Protein AF-A0A9X0PHY4-F1 (afdb_monomer_lite)

Radius of gyration: 11.13 Å; chains: 1; bounding box: 32×21×26 Å

Foldseek 3Di:
DALLVVLCVCCPPPDVSVVLNVVLVVDPPRPNRDPDLVVQLVVCVVPPPDPSSNVSSVVSSVVSVVVVVVD

Sequence (71 aa):
MTFYEYMMKFINDESPLGDLAYDMKSDKEFPKQSKDIQELRDYFYSKAKSALVFKISKQAISSYARVEKYL

Organism: NCBI:txid74706

Structure (mmCIF, N/CA/C/O backbone):
data_AF-A0A9X0PHY4-F1
#
_entry.id   AF-A0A9X0PHY4-F1
#
loop_
_atom_site.group_PDB
_atom_site.id
_atom_site.type_symbol
_atom_site.label_atom_id
_atom_site.label_alt_id
_atom_site.label_comp_id
_atom_site.label_asym_id
_atom_site.label_entity_id
_atom_site.label_seq_id
_atom_site.pdbx_PDB_ins_code
_atom_site.Cartn_x
_atom_site.Cartn_y
_atom_site.Cartn_z
_atom_site.occupancy
_atom_site.B_iso_or_equiv
_atom_site.auth_seq_id
_atom_site.auth_comp_id
_atom_site.auth_asym_id
_atom_site.auth_atom_id
_atom_site.pdbx_PDB_model_num
ATOM 1 N N . MET A 1 1 ? -14.468 -1.386 1.191 1.00 91.31 1 MET A N 1
ATOM 2 C CA . MET A 1 1 ? -13.378 -2.228 0.625 1.00 91.31 1 MET A CA 1
ATOM 3 C C . MET A 1 1 ? -12.209 -2.174 1.610 1.00 91.31 1 MET A C 1
ATOM 5 O O . MET A 1 1 ? -12.259 -1.314 2.473 1.00 91.31 1 MET A O 1
ATOM 9 N N . THR A 1 2 ? -11.223 -3.072 1.618 1.00 96.50 2 THR A N 1
ATOM 10 C CA . THR A 1 2 ? -9.971 -2.833 2.378 1.00 96.50 2 THR A CA 1
ATOM 11 C C . THR A 1 2 ? -8.982 -2.049 1.526 1.00 96.50 2 THR A C 1
ATOM 13 O O . THR A 1 2 ? -9.093 -2.024 0.297 1.00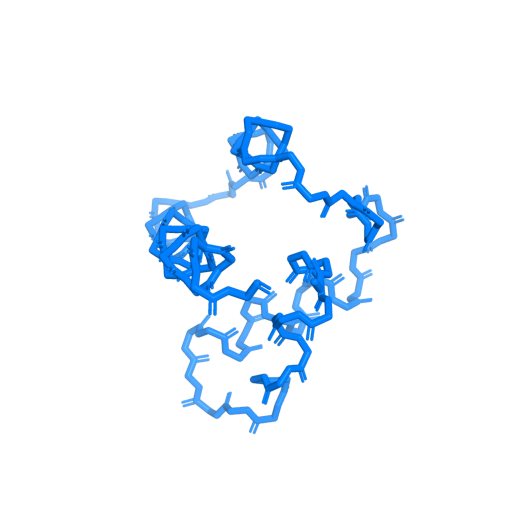 96.50 2 THR A O 1
ATOM 16 N N . PHE A 1 3 ? -7.980 -1.420 2.144 1.00 97.06 3 PHE A N 1
ATOM 17 C CA . PHE A 1 3 ? -6.935 -0.756 1.360 1.00 97.06 3 PHE A CA 1
ATOM 18 C C . PHE A 1 3 ? -6.171 -1.752 0.476 1.00 97.06 3 PHE A C 1
ATOM 20 O O . PHE A 1 3 ? -5.807 -1.435 -0.654 1.00 97.06 3 PHE A O 1
ATOM 27 N N . TYR A 1 4 ? -5.985 -2.985 0.952 1.00 97.88 4 TYR A N 1
ATOM 28 C CA . TYR A 1 4 ? -5.366 -4.047 0.164 1.00 97.88 4 TYR A CA 1
ATOM 29 C C . TYR A 1 4 ? -6.201 -4.405 -1.072 1.00 97.88 4 TYR A C 1
ATOM 31 O O . TYR A 1 4 ? -5.672 -4.405 -2.179 1.00 97.88 4 TYR A O 1
ATOM 39 N N . GLU A 1 5 ? -7.507 -4.637 -0.911 1.00 97.31 5 GLU A N 1
ATOM 40 C CA . GLU A 1 5 ? -8.423 -4.904 -2.032 1.00 97.31 5 GLU A CA 1
ATOM 41 C C . GLU A 1 5 ? -8.448 -3.754 -3.047 1.00 97.31 5 GLU A C 1
ATOM 43 O O . GLU A 1 5 ? -8.474 -3.987 -4.255 1.00 97.31 5 GLU A O 1
ATOM 48 N N . TYR A 1 6 ? -8.402 -2.508 -2.565 1.00 96.56 6 TYR A N 1
ATOM 49 C CA . TYR A 1 6 ? -8.280 -1.327 -3.414 1.00 96.56 6 TYR A CA 1
ATOM 50 C C . TYR A 1 6 ? -6.991 -1.355 -4.243 1.00 96.56 6 TYR A C 1
ATOM 52 O O . TYR A 1 6 ? -7.043 -1.153 -5.456 1.00 96.56 6 TYR A O 1
ATOM 60 N N . MET A 1 7 ? -5.854 -1.648 -3.609 1.00 97.62 7 MET A N 1
ATOM 61 C CA . MET A 1 7 ? -4.542 -1.667 -4.260 1.00 97.62 7 MET A CA 1
ATOM 62 C C . MET A 1 7 ? -4.372 -2.818 -5.254 1.00 97.62 7 MET A C 1
ATOM 64 O O . MET A 1 7 ? -3.702 -2.649 -6.269 1.00 97.62 7 MET A O 1
ATOM 68 N N . MET A 1 8 ? -5.018 -3.967 -5.032 1.00 97.81 8 MET A N 1
ATOM 69 C CA . MET A 1 8 ? -4.952 -5.101 -5.965 1.00 97.81 8 MET A CA 1
ATOM 70 C C . MET A 1 8 ? -5.531 -4.792 -7.35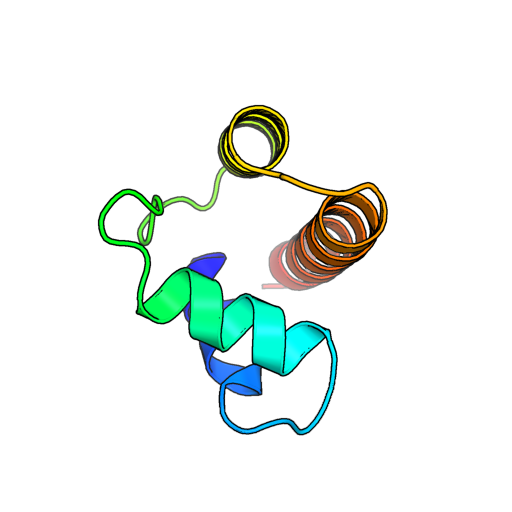2 1.00 97.81 8 MET A C 1
ATOM 72 O O . MET A 1 8 ? -5.216 -5.499 -8.305 1.00 97.81 8 MET A O 1
ATOM 76 N N . LYS A 1 9 ? -6.313 -3.715 -7.502 1.00 96.44 9 LYS A N 1
ATOM 77 C CA . LYS A 1 9 ? -6.792 -3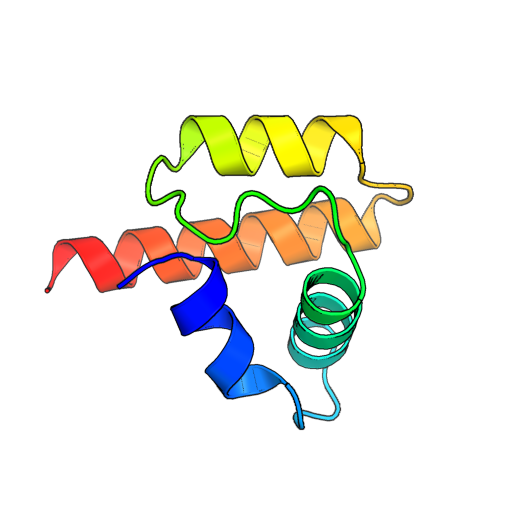.241 -8.811 1.00 96.44 9 LYS A CA 1
ATOM 78 C C . LYS A 1 9 ? -5.667 -2.748 -9.725 1.00 96.44 9 LYS A C 1
ATOM 80 O O . LYS A 1 9 ? -5.860 -2.745 -10.932 1.00 96.44 9 LYS A O 1
ATOM 85 N N . PHE A 1 10 ? -4.523 -2.369 -9.153 1.00 96.88 10 PHE A N 1
ATOM 86 C CA . PHE A 1 10 ? -3.372 -1.799 -9.859 1.00 96.88 10 PHE A CA 1
ATOM 87 C C . PHE A 1 10 ? -2.212 -2.797 -10.003 1.00 96.88 10 PHE A C 1
ATOM 89 O O . PHE A 1 10 ? -1.141 -2.431 -10.462 1.00 96.88 10 PHE A O 1
ATOM 96 N N . ILE A 1 11 ? -2.384 -4.062 -9.593 1.00 97.31 11 ILE A N 1
ATOM 97 C CA . ILE A 1 11 ? -1.290 -5.050 -9.479 1.00 97.31 11 ILE A CA 1
ATOM 98 C C . ILE A 1 11 ? -0.538 -5.334 -10.791 1.00 97.31 11 ILE A C 1
ATOM 100 O O . ILE A 1 11 ? 0.589 -5.814 -10.746 1.00 97.31 11 ILE A O 1
ATOM 104 N N . ASN A 1 12 ? -1.160 -5.062 -11.939 1.00 95.69 12 ASN A N 1
ATOM 105 C CA . ASN A 1 12 ? -0.575 -5.268 -13.267 1.00 95.69 12 ASN A CA 1
ATOM 106 C C . ASN A 1 12 ? -0.244 -3.943 -13.974 1.00 95.69 12 ASN A C 1
ATOM 108 O O . ASN A 1 12 ? 0.067 -3.952 -15.163 1.00 95.69 12 ASN A O 1
ATOM 112 N N . ASP A 1 13 ? -0.349 -2.810 -13.279 1.00 96.62 13 ASP A N 1
ATOM 113 C CA . ASP A 1 13 ? -0.071 -1.504 -13.862 1.00 96.62 13 ASP A CA 1
ATOM 114 C C . ASP A 1 13 ? 1.440 -1.271 -13.908 1.00 96.62 13 ASP A C 1
ATOM 116 O O . ASP A 1 13 ? 2.117 -1.356 -12.884 1.00 96.62 13 ASP A O 1
ATOM 120 N N . GLU A 1 14 ? 1.965 -0.875 -15.067 1.00 96.25 14 GLU A N 1
ATOM 121 C CA . GLU A 1 14 ? 3.357 -0.428 -15.226 1.00 96.25 14 GLU A CA 1
ATOM 122 C C . GLU A 1 14 ? 3.532 0.999 -14.670 1.00 96.25 14 GLU A C 1
ATOM 124 O O . GLU A 1 14 ? 3.827 1.961 -15.381 1.00 96.25 14 GLU A O 1
ATOM 129 N N . SER A 1 15 ? 3.262 1.167 -13.376 1.00 94.94 15 SER A N 1
ATOM 130 C CA . SER A 1 15 ? 3.327 2.443 -12.670 1.00 94.94 15 SER A CA 1
ATOM 131 C C . SER A 1 15 ? 3.855 2.256 -11.246 1.00 94.94 15 SER A C 1
ATOM 133 O O . SER A 1 15 ? 3.737 1.165 -10.689 1.00 94.94 15 SER A O 1
ATOM 135 N N . PRO A 1 16 ? 4.321 3.328 -10.576 1.00 95.56 16 PRO A N 1
ATOM 136 C CA . PRO A 1 16 ? 4.758 3.227 -9.183 1.00 95.56 16 PRO A CA 1
ATOM 137 C C . PRO A 1 16 ? 3.665 2.730 -8.221 1.00 95.56 16 PRO A C 1
ATOM 139 O O . PRO A 1 16 ? 3.963 2.243 -7.132 1.00 95.56 16 PRO A O 1
ATOM 142 N N . LEU A 1 17 ? 2.387 2.870 -8.595 1.00 95.69 17 LEU A N 1
ATOM 143 C CA . LEU A 1 17 ? 1.268 2.340 -7.820 1.00 95.69 17 LEU A CA 1
ATOM 144 C C . LEU A 1 17 ? 1.124 0.821 -7.996 1.00 95.69 17 LEU A C 1
ATOM 146 O O . LEU A 1 17 ? 0.777 0.136 -7.034 1.00 95.69 17 LEU A O 1
ATOM 150 N N . GLY A 1 18 ? 1.425 0.308 -9.192 1.00 97.25 18 GLY A N 1
ATOM 151 C CA . GLY A 1 18 ? 1.489 -1.125 -9.460 1.00 97.25 18 GLY A CA 1
ATOM 152 C C . GLY A 1 18 ? 2.683 -1.786 -8.783 1.00 97.25 18 GLY A C 1
ATOM 153 O O . GLY A 1 18 ? 2.503 -2.815 -8.135 1.00 97.25 18 GLY A O 1
ATOM 154 N N . ASP A 1 19 ? 3.849 -1.131 -8.784 1.00 96.31 19 ASP A N 1
ATOM 155 C CA . ASP A 1 19 ? 5.011 -1.571 -7.998 1.00 96.31 19 ASP A CA 1
ATOM 156 C C . ASP A 1 19 ? 4.659 -1.676 -6.505 1.00 96.31 19 ASP A C 1
ATOM 158 O O . ASP A 1 19 ? 4.894 -2.702 -5.866 1.00 96.31 19 ASP A O 1
ATOM 162 N N . LEU A 1 20 ? 3.995 -0.652 -5.951 1.00 96.19 20 LEU A N 1
ATOM 163 C CA . LEU A 1 20 ? 3.542 -0.673 -4.559 1.00 96.19 20 LEU A CA 1
ATOM 164 C C . LEU A 1 20 ? 2.533 -1.805 -4.295 1.00 96.19 20 LEU A C 1
ATOM 166 O O . LEU A 1 20 ? 2.598 -2.462 -3.255 1.00 96.19 20 LEU A O 1
ATOM 170 N N . ALA A 1 21 ? 1.597 -2.048 -5.216 1.00 97.56 21 ALA A N 1
ATOM 171 C CA . ALA A 1 21 ? 0.650 -3.155 -5.105 1.00 97.56 21 ALA A CA 1
ATOM 172 C C . ALA A 1 21 ? 1.368 -4.516 -5.128 1.00 97.56 21 ALA A C 1
ATOM 174 O O . ALA A 1 21 ? 1.024 -5.413 -4.354 1.00 97.56 21 ALA A O 1
ATOM 175 N N . TYR A 1 22 ? 2.383 -4.667 -5.978 1.00 97.44 22 TYR A N 1
ATOM 176 C CA . TYR A 1 22 ? 3.201 -5.872 -6.066 1.00 97.44 22 TYR A CA 1
ATOM 177 C C . TYR A 1 22 ? 3.984 -6.130 -4.773 1.00 97.44 22 TYR A C 1
ATOM 179 O O . TYR A 1 22 ? 3.955 -7.249 -4.241 1.00 97.44 22 TYR A O 1
ATOM 187 N N . ASP A 1 23 ? 4.591 -5.084 -4.212 1.00 95.38 23 ASP A N 1
ATOM 188 C CA . ASP A 1 23 ? 5.275 -5.140 -2.920 1.00 95.38 23 ASP A CA 1
ATOM 189 C C . ASP A 1 23 ? 4.310 -5.566 -1.806 1.00 95.38 23 ASP A C 1
ATOM 191 O O . ASP A 1 23 ? 4.585 -6.511 -1.066 1.00 95.38 23 ASP A O 1
ATOM 195 N N . MET A 1 24 ? 3.123 -4.952 -1.739 1.00 96.38 24 MET A N 1
ATOM 196 C CA . MET A 1 24 ? 2.083 -5.304 -0.764 1.00 96.38 24 MET A CA 1
ATOM 197 C C . MET A 1 24 ? 1.586 -6.747 -0.906 1.00 96.38 24 MET A C 1
ATOM 199 O O . MET A 1 24 ? 1.233 -7.388 0.085 1.00 96.38 24 MET A O 1
ATOM 203 N N . LYS A 1 25 ? 1.507 -7.277 -2.132 1.00 97.50 25 LYS A N 1
ATOM 204 C CA . LYS A 1 25 ? 1.105 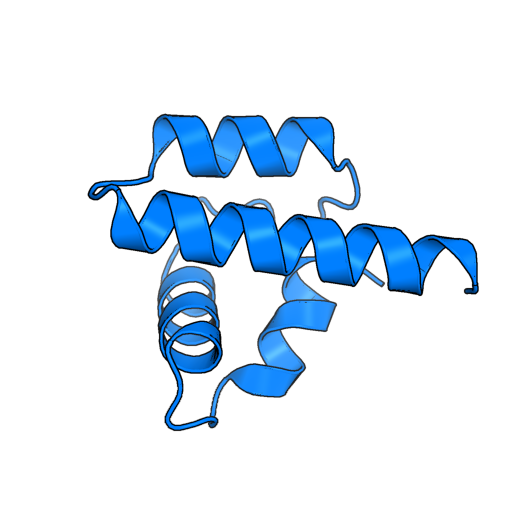-8.670 -2.372 1.00 97.50 25 LYS A CA 1
ATOM 205 C C . LYS A 1 25 ? 2.129 -9.650 -1.799 1.00 97.50 25 LYS A C 1
ATOM 207 O O . LYS A 1 25 ? 1.729 -10.673 -1.236 1.00 97.50 25 LYS A O 1
ATOM 212 N N . SER A 1 26 ? 3.410 -9.320 -1.944 1.00 95.88 26 SER A N 1
ATOM 213 C CA . SER A 1 26 ? 4.546 -10.126 -1.484 1.00 95.88 26 SER A CA 1
ATOM 214 C C . SER A 1 26 ? 4.814 -9.978 0.019 1.00 95.88 26 SER A C 1
ATOM 216 O O . SER A 1 26 ? 5.381 -10.879 0.639 1.00 95.88 26 SER A O 1
ATOM 218 N N . ASP A 1 27 ? 4.371 -8.873 0.618 1.00 96.19 27 ASP A N 1
ATOM 219 C CA . ASP A 1 27 ? 4.489 -8.590 2.043 1.00 96.19 27 ASP A CA 1
ATOM 220 C C . ASP A 1 27 ? 3.500 -9.429 2.880 1.00 96.19 27 ASP A C 1
ATOM 222 O O . ASP A 1 27 ? 2.273 -9.297 2.799 1.00 96.19 27 ASP A O 1
ATOM 226 N N . LYS A 1 28 ? 4.053 -10.333 3.696 1.00 96.31 28 LYS A N 1
ATOM 227 C CA . LYS A 1 28 ? 3.283 -11.206 4.598 1.00 96.31 28 LYS A CA 1
ATOM 228 C C . LYS A 1 28 ? 2.794 -10.481 5.851 1.00 96.31 28 LYS A C 1
ATOM 230 O O . LYS A 1 28 ? 1.845 -10.958 6.465 1.00 96.31 28 LYS A O 1
ATOM 235 N N . GLU A 1 29 ? 3.435 -9.376 6.224 1.00 96.94 29 GLU A N 1
ATOM 236 C CA . GLU A 1 29 ? 3.106 -8.590 7.416 1.00 96.94 29 GLU A CA 1
ATOM 237 C C . GLU A 1 29 ? 2.102 -7.472 7.111 1.00 96.94 29 GLU A C 1
ATOM 239 O O . GLU A 1 29 ? 1.558 -6.869 8.035 1.00 96.94 29 GLU A O 1
ATOM 244 N N . PHE A 1 30 ? 1.820 -7.216 5.828 1.00 97.06 30 PHE A N 1
ATOM 245 C CA . PHE A 1 30 ? 0.883 -6.175 5.431 1.00 97.06 30 PHE A CA 1
ATOM 246 C C . PHE A 1 30 ? -0.513 -6.415 6.041 1.00 97.06 30 PHE A C 1
ATOM 248 O O . PHE A 1 30 ? -1.058 -7.517 5.896 1.00 97.06 30 PHE A O 1
ATOM 255 N N . PRO A 1 31 ? -1.155 -5.405 6.660 1.00 96.94 31 PRO A N 1
ATOM 256 C CA . PRO A 1 31 ? -2.464 -5.554 7.293 1.00 96.94 31 PRO A CA 1
ATOM 257 C C . PRO A 1 31 ? -3.590 -5.604 6.242 1.00 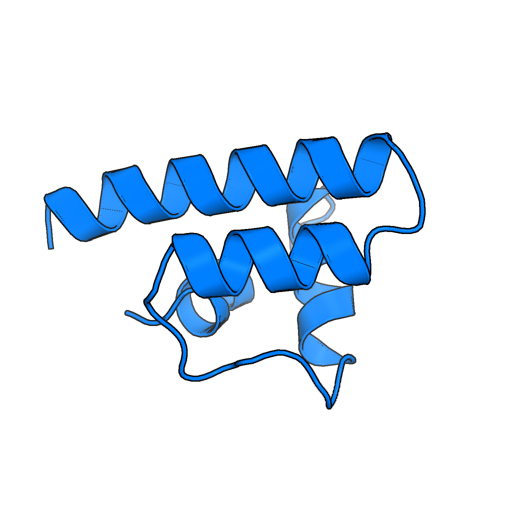96.94 31 PRO A C 1
ATOM 259 O O . PRO A 1 31 ? -4.330 -4.646 6.025 1.00 96.94 31 PRO A O 1
ATOM 262 N N . LYS A 1 32 ? -3.746 -6.750 5.565 1.00 97.50 32 LYS A N 1
ATOM 263 C CA . LYS A 1 32 ? -4.648 -6.924 4.401 1.00 97.50 32 LYS A CA 1
ATOM 264 C C . LYS A 1 32 ? -6.127 -6.652 4.692 1.00 97.50 32 LYS A C 1
ATOM 266 O O . LYS A 1 32 ? -6.889 -6.341 3.777 1.00 97.50 32 LYS A O 1
ATOM 271 N N . GLN A 1 33 ? -6.527 -6.779 5.954 1.00 97.06 33 GLN A N 1
ATOM 272 C CA . GLN A 1 33 ? -7.900 -6.557 6.408 1.00 97.06 33 GLN A CA 1
ATOM 273 C C . GLN A 1 33 ? -8.139 -5.138 6.938 1.00 97.06 33 GLN A C 1
ATOM 275 O O . GLN A 1 33 ? -9.285 -4.778 7.207 1.00 97.06 33 GLN A O 1
ATOM 280 N N . SER A 1 34 ? -7.089 -4.320 7.075 1.00 94.56 34 SER A N 1
ATOM 281 C CA . SER A 1 34 ? -7.235 -2.985 7.641 1.00 94.56 34 SER A CA 1
ATOM 282 C C . SER A 1 34 ? -7.955 -2.036 6.684 1.00 94.56 34 SER A C 1
ATOM 284 O O . SER A 1 34 ? -7.693 -1.969 5.475 1.00 94.56 34 SER A O 1
ATOM 286 N N . LYS A 1 35 ? -8.884 -1.287 7.273 1.00 95.00 35 LYS A N 1
ATOM 287 C CA . LYS A 1 35 ? -9.546 -0.119 6.684 1.00 95.00 35 LYS A CA 1
ATOM 288 C C . LYS A 1 35 ? -9.160 1.166 7.418 1.00 95.00 35 LYS A C 1
ATOM 290 O O . LYS A 1 35 ? -9.560 2.245 6.987 1.00 95.00 35 LYS A O 1
ATOM 295 N N . ASP A 1 36 ? -8.415 1.050 8.518 1.00 95.31 36 ASP A N 1
ATOM 296 C CA . ASP A 1 36 ? -8.044 2.173 9.365 1.00 95.31 36 ASP A CA 1
ATOM 297 C C . ASP A 1 36 ? -6.905 2.956 8.703 1.00 95.31 36 ASP A C 1
ATOM 299 O O . ASP A 1 36 ? -5.788 2.474 8.511 1.00 95.31 36 ASP A O 1
ATOM 303 N N . ILE A 1 37 ? -7.203 4.199 8.333 1.00 94.88 37 ILE A N 1
ATOM 304 C CA . ILE A 1 37 ? -6.255 5.092 7.669 1.00 94.88 37 ILE A CA 1
ATOM 305 C C . ILE A 1 37 ? -5.022 5.364 8.537 1.00 94.88 37 ILE 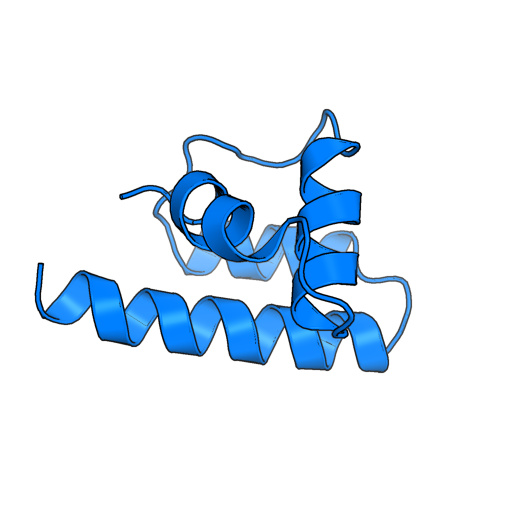A C 1
ATOM 307 O O . ILE A 1 37 ? -3.935 5.554 7.988 1.00 94.88 37 ILE A O 1
ATOM 311 N N . GLN A 1 38 ? -5.174 5.417 9.859 1.00 95.69 38 GLN A N 1
ATOM 312 C CA . GLN A 1 38 ? -4.065 5.663 10.768 1.00 95.69 38 GLN A CA 1
ATOM 313 C C . GLN A 1 38 ? -3.173 4.426 10.890 1.00 95.69 38 GLN A C 1
ATOM 315 O O . GLN A 1 38 ? -1.966 4.556 10.704 1.00 95.69 38 GLN A O 1
ATOM 320 N N . GLU A 1 39 ? -3.752 3.233 11.055 1.00 97.00 39 GLU A N 1
ATOM 321 C CA . GLU A 1 39 ? -2.995 1.969 11.062 1.00 97.00 39 GLU A CA 1
ATOM 322 C C . GLU A 1 39 ? -2.171 1.801 9.774 1.00 97.00 39 GLU A C 1
ATOM 324 O O . GLU A 1 39 ? -0.982 1.484 9.814 1.00 97.00 39 GLU A O 1
ATOM 329 N N . LEU A 1 40 ? -2.771 2.094 8.616 1.00 96.81 40 LEU A N 1
ATOM 330 C CA . LEU A 1 40 ? -2.086 2.032 7.323 1.00 96.81 40 LEU A CA 1
ATOM 331 C C . LEU A 1 40 ? -0.936 3.045 7.230 1.00 96.81 40 LEU A C 1
ATOM 333 O O . LEU A 1 40 ? 0.137 2.721 6.718 1.00 96.81 40 LEU A O 1
ATOM 337 N N . ARG A 1 41 ? -1.138 4.277 7.718 1.00 96.00 41 ARG A N 1
ATOM 338 C CA . ARG A 1 41 ? -0.080 5.302 7.752 1.00 96.00 41 ARG A CA 1
ATOM 339 C C . ARG A 1 41 ? 1.082 4.870 8.632 1.00 96.00 41 ARG A C 1
ATOM 341 O O . ARG A 1 41 ? 2.225 5.003 8.199 1.00 96.00 41 ARG A O 1
ATOM 348 N N . ASP A 1 42 ? 0.790 4.343 9.815 1.00 97.06 42 ASP A N 1
ATOM 349 C CA . ASP A 1 42 ? 1.801 3.894 10.769 1.00 97.06 42 ASP A CA 1
ATOM 350 C C . ASP A 1 42 ? 2.581 2.697 10.212 1.00 97.06 42 ASP A C 1
ATOM 352 O O . ASP A 1 42 ? 3.814 2.673 10.277 1.00 97.06 42 ASP A O 1
ATOM 356 N N . TYR A 1 43 ? 1.891 1.764 9.544 1.00 97.12 43 TYR A N 1
ATOM 357 C CA . TYR A 1 43 ? 2.527 0.651 8.844 1.00 97.12 43 TYR A CA 1
ATOM 358 C C . TYR A 1 43 ? 3.536 1.145 7.802 1.00 97.12 43 TYR A C 1
ATOM 360 O O . TYR A 1 43 ? 4.721 0.810 7.872 1.00 97.12 43 TYR A O 1
ATOM 368 N N . PHE A 1 44 ? 3.104 1.999 6.868 1.00 95.81 44 PHE A N 1
ATOM 369 C CA . PHE A 1 44 ? 3.996 2.524 5.834 1.00 95.81 44 PHE A CA 1
ATOM 370 C C . PHE A 1 44 ? 5.113 3.398 6.404 1.00 95.81 44 PHE A C 1
ATOM 372 O O . PHE A 1 44 ? 6.226 3.343 5.891 1.00 95.81 44 PHE A O 1
ATOM 379 N N . TYR A 1 45 ? 4.867 4.159 7.471 1.00 94.56 45 TYR A N 1
ATOM 380 C CA . TYR A 1 45 ? 5.918 4.916 8.152 1.00 94.56 45 TYR A CA 1
ATOM 381 C C . TYR A 1 45 ? 6.994 3.992 8.740 1.00 94.56 45 TYR A C 1
ATOM 383 O O . TYR A 1 45 ? 8.181 4.278 8.613 1.00 94.56 45 TYR A O 1
ATOM 391 N N . SER A 1 46 ? 6.595 2.855 9.316 1.00 95.12 46 SER A N 1
ATOM 392 C CA . SER A 1 46 ? 7.528 1.884 9.903 1.00 95.12 46 SER A CA 1
ATOM 393 C C . SER A 1 46 ? 8.315 1.060 8.871 1.00 95.12 46 SER A C 1
ATOM 395 O O . SER A 1 46 ? 9.408 0.582 9.175 1.00 95.12 46 SER A O 1
ATOM 397 N N . LYS A 1 47 ? 7.777 0.878 7.655 1.00 91.81 47 LYS A N 1
ATOM 398 C CA . LYS A 1 47 ? 8.353 -0.006 6.622 1.00 91.81 47 LYS A CA 1
ATOM 399 C C . LYS A 1 47 ? 8.969 0.720 5.424 1.00 91.81 47 LYS A C 1
ATOM 401 O O . LYS A 1 47 ? 9.744 0.103 4.690 1.00 91.81 47 LYS A O 1
ATOM 406 N N . ALA A 1 48 ? 8.642 1.991 5.182 1.00 87.69 48 ALA A N 1
ATOM 407 C CA . ALA A 1 48 ? 9.133 2.720 4.015 1.00 87.69 48 ALA A CA 1
ATOM 408 C C . ALA A 1 48 ? 10.659 2.878 4.054 1.00 87.69 48 ALA A C 1
ATOM 410 O O . ALA A 1 48 ? 11.222 3.515 4.940 1.00 87.69 48 ALA A O 1
ATOM 411 N N . LYS A 1 49 ? 11.332 2.333 3.036 1.00 88.56 49 LYS A N 1
ATOM 412 C CA . LYS A 1 49 ? 12.800 2.365 2.915 1.00 88.56 49 LYS A CA 1
ATOM 413 C C . LYS A 1 49 ? 13.324 3.575 2.140 1.00 88.56 49 LYS A C 1
ATOM 415 O O . LYS A 1 49 ? 14.532 3.767 2.046 1.00 88.56 49 LYS A O 1
ATOM 420 N N . SER A 1 50 ? 12.437 4.373 1.545 1.00 91.19 50 SER A N 1
ATOM 421 C CA . SER A 1 50 ? 12.813 5.547 0.759 1.00 91.19 50 SER A CA 1
ATOM 422 C C . SER A 1 50 ? 11.731 6.624 0.784 1.00 91.19 50 SER A C 1
ATOM 424 O O . SER A 1 50 ? 10.542 6.344 0.961 1.00 91.19 50 SER A O 1
ATOM 426 N N . ALA A 1 51 ? 12.143 7.871 0.538 1.00 92.50 51 ALA A N 1
ATOM 427 C CA . ALA A 1 51 ? 11.225 9.001 0.401 1.00 92.50 51 ALA A CA 1
ATOM 428 C C . ALA A 1 51 ? 10.225 8.808 -0.754 1.00 92.50 51 ALA A C 1
ATOM 430 O O . ALA A 1 51 ? 9.095 9.292 -0.677 1.00 92.50 51 ALA A O 1
ATOM 431 N N . LEU A 1 52 ? 10.621 8.084 -1.809 1.00 90.88 52 LEU A N 1
ATOM 432 C CA . LEU A 1 52 ? 9.751 7.774 -2.940 1.00 90.88 52 LEU A CA 1
ATOM 433 C C . LEU A 1 52 ? 8.617 6.830 -2.525 1.00 90.88 52 LEU A C 1
ATOM 435 O O . LEU A 1 52 ? 7.455 7.165 -2.747 1.00 90.88 52 LEU A O 1
ATOM 439 N N . VAL A 1 53 ? 8.941 5.713 -1.860 1.00 91.38 53 VAL A N 1
ATOM 440 C CA . VAL A 1 53 ? 7.937 4.769 -1.334 1.00 91.38 53 VAL A CA 1
ATOM 441 C C . VAL A 1 53 ? 6.995 5.500 -0.385 1.00 91.38 53 VAL A C 1
ATOM 443 O O . VAL A 1 53 ? 5.783 5.440 -0.555 1.00 91.38 53 VAL A O 1
ATOM 446 N N . PHE A 1 54 ? 7.537 6.304 0.533 1.00 93.19 54 PHE A N 1
ATOM 447 C CA . PHE A 1 54 ? 6.723 7.083 1.463 1.00 93.19 54 PHE A CA 1
ATOM 448 C C . PHE A 1 54 ? 5.746 8.037 0.752 1.00 93.19 54 PHE A C 1
ATOM 450 O O . PHE A 1 54 ? 4.570 8.126 1.117 1.00 93.19 54 PHE A O 1
ATOM 457 N N . LYS A 1 55 ? 6.206 8.732 -0.298 1.00 95.56 55 LYS A N 1
ATOM 458 C CA . LYS A 1 55 ? 5.367 9.629 -1.104 1.00 95.56 55 LYS A CA 1
ATOM 459 C C . LYS A 1 55 ? 4.245 8.867 -1.814 1.00 95.56 55 LYS A C 1
ATOM 461 O O . LYS A 1 55 ? 3.097 9.307 -1.735 1.00 95.56 55 LYS A O 1
ATOM 466 N N . ILE A 1 56 ? 4.562 7.753 -2.476 1.00 96.06 56 ILE A N 1
ATOM 467 C CA . ILE A 1 56 ? 3.583 6.946 -3.220 1.00 96.06 56 ILE A CA 1
ATOM 468 C C . ILE A 1 56 ? 2.550 6.354 -2.255 1.00 96.06 56 ILE A C 1
ATOM 470 O O . ILE A 1 56 ? 1.352 6.538 -2.463 1.00 96.06 56 ILE A O 1
ATOM 474 N N . SER A 1 57 ? 2.982 5.750 -1.143 1.00 96.31 57 SER A N 1
ATOM 475 C CA . SER A 1 57 ? 2.084 5.196 -0.122 1.00 96.31 57 SER A CA 1
ATOM 476 C C . SER A 1 57 ? 1.135 6.254 0.445 1.00 96.31 57 SER A C 1
ATOM 478 O O . SER A 1 57 ? -0.070 6.027 0.547 1.00 96.31 57 SER A O 1
ATOM 480 N N . LYS A 1 58 ? 1.633 7.464 0.743 1.00 96.06 58 LYS A N 1
ATOM 481 C CA . LYS A 1 58 ? 0.792 8.572 1.227 1.00 96.06 58 LYS A CA 1
ATOM 482 C C . LYS A 1 58 ? -0.253 9.005 0.194 1.00 96.06 58 LYS A C 1
ATOM 484 O O . LYS A 1 58 ? -1.391 9.309 0.565 1.00 96.06 58 LYS A O 1
ATOM 489 N N . GLN A 1 59 ? 0.114 9.049 -1.087 1.00 96.25 59 GLN A N 1
ATOM 490 C CA . GLN A 1 59 ? -0.810 9.370 -2.180 1.00 96.25 59 GLN A CA 1
ATOM 491 C C . GLN A 1 59 ? -1.873 8.278 -2.360 1.00 96.25 59 GLN A C 1
ATOM 493 O O . GLN A 1 59 ? -3.057 8.602 -2.488 1.00 96.25 59 GLN A O 1
ATOM 498 N N . ALA A 1 60 ? -1.480 7.005 -2.287 1.00 96.81 60 ALA A N 1
ATOM 499 C CA . ALA A 1 60 ? -2.386 5.864 -2.371 1.00 96.81 60 ALA A CA 1
ATOM 500 C C . ALA A 1 60 ? -3.419 5.872 -1.231 1.00 96.81 60 ALA A C 1
ATOM 502 O O . ALA A 1 60 ? -4.621 5.834 -1.490 1.00 96.81 60 ALA A O 1
ATOM 503 N N . ILE A 1 61 ? -2.975 6.034 0.022 1.00 96.38 61 ILE A N 1
ATOM 504 C CA . ILE A 1 61 ? -3.864 6.116 1.198 1.00 96.38 61 ILE A CA 1
ATOM 505 C C . ILE A 1 61 ? -4.835 7.293 1.071 1.00 96.38 61 ILE A C 1
ATOM 507 O O . ILE A 1 61 ? -6.017 7.173 1.383 1.00 96.38 61 ILE A O 1
ATOM 511 N N . SER A 1 62 ? -4.349 8.442 0.593 1.00 95.75 62 SER A N 1
ATOM 512 C CA . SER A 1 62 ? -5.185 9.636 0.413 1.00 95.75 62 SER A CA 1
ATOM 513 C C . SER A 1 62 ? -6.249 9.436 -0.671 1.00 95.75 62 SER A C 1
ATOM 515 O O . SER A 1 62 ? -7.359 9.947 -0.537 1.00 95.75 62 SER A O 1
ATOM 517 N N . SER A 1 63 ? -5.924 8.691 -1.730 1.00 95.06 63 SER A N 1
ATOM 518 C CA . SER A 1 63 ? -6.861 8.340 -2.804 1.00 95.06 63 SER A CA 1
ATOM 519 C C . SER A 1 63 ? -7.916 7.351 -2.310 1.00 95.06 63 SER A C 1
ATOM 521 O O . SER A 1 63 ? -9.107 7.586 -2.499 1.00 95.06 63 SER A O 1
ATOM 523 N N . TYR A 1 64 ? -7.501 6.316 -1.577 1.00 95.75 64 TYR A N 1
ATOM 524 C CA . TYR A 1 64 ? -8.403 5.365 -0.928 1.00 95.75 64 TYR A CA 1
ATOM 525 C C . TYR A 1 64 ? -9.367 6.043 0.059 1.00 95.75 64 TYR A C 1
ATOM 527 O O . TYR A 1 64 ? -10.575 5.845 -0.034 1.00 95.75 64 TYR A O 1
ATOM 535 N N . ALA A 1 65 ? -8.864 6.921 0.935 1.00 93.06 65 ALA A N 1
ATOM 536 C CA . ALA A 1 65 ? -9.687 7.648 1.905 1.00 93.06 65 ALA A CA 1
ATOM 537 C C . ALA A 1 65 ? -10.758 8.535 1.244 1.00 93.06 65 ALA A C 1
ATOM 539 O O . ALA A 1 65 ? -11.823 8.760 1.817 1.00 93.06 65 ALA A O 1
ATOM 540 N N . ARG A 1 66 ? -10.490 9.050 0.035 1.00 91.88 66 ARG A N 1
ATOM 541 C CA . ARG A 1 66 ? -11.492 9.786 -0.748 1.00 91.88 66 ARG A CA 1
ATOM 542 C C . ARG A 1 66 ? -12.560 8.858 -1.307 1.00 91.88 66 ARG A C 1
ATOM 544 O O . ARG A 1 66 ? -13.715 9.248 -1.290 1.00 91.88 66 ARG A O 1
ATOM 551 N N . VAL A 1 67 ? -12.185 7.673 -1.787 1.00 85.81 67 VAL A N 1
ATOM 552 C CA . VAL A 1 67 ? -13.125 6.697 -2.356 1.00 85.81 67 VAL A CA 1
ATOM 553 C C . VAL A 1 67 ? -14.052 6.129 -1.280 1.00 85.81 67 VAL A C 1
ATOM 555 O O . VAL A 1 67 ? -15.259 6.141 -1.480 1.00 85.81 67 VAL A O 1
ATOM 558 N N . GLU A 1 68 ? -13.527 5.719 -0.120 1.00 76.25 68 GLU A N 1
ATOM 559 C CA . GLU A 1 68 ? -14.348 5.174 0.982 1.00 76.25 68 GLU A CA 1
ATOM 560 C C . GLU A 1 68 ? -15.341 6.196 1.557 1.00 76.25 68 GLU A C 1
ATOM 562 O O . GLU A 1 68 ? -16.345 5.806 2.133 1.00 76.25 68 GLU A O 1
ATOM 567 N N . LYS A 1 69 ? -15.115 7.506 1.384 1.00 70.81 69 LYS A N 1
ATOM 568 C CA . LYS A 1 69 ? -16.085 8.530 1.809 1.00 70.81 69 LYS A CA 1
ATOM 569 C C . LYS A 1 69 ? -17.387 8.508 0.985 1.00 70.81 69 LYS A C 1
ATOM 571 O O . LYS A 1 69 ? -18.377 9.096 1.412 1.00 70.81 69 LYS A O 1
ATOM 576 N N . TYR A 1 70 ? -17.374 7.887 -0.193 1.00 58.50 70 TYR A N 1
ATOM 577 C CA . TYR A 1 70 ? -18.504 7.843 -1.128 1.00 58.50 70 TYR A CA 1
ATOM 578 C C . TYR A 1 70 ? -18.992 6.414 -1.420 1.00 58.50 70 TYR A C 1
ATOM 580 O O . TYR A 1 70 ? -19.748 6.219 -2.372 1.00 58.50 70 TYR A O 1
ATOM 588 N N . LEU A 1 71 ? -18.546 5.435 -0.627 1.00 57.81 71 LEU A N 1
ATOM 589 C CA . LEU A 1 71 ? -19.049 4.058 -0.598 1.00 57.81 71 LEU A CA 1
ATOM 590 C C . LEU A 1 71 ? -19.883 3.850 0.668 1.00 57.81 71 LEU A C 1
ATOM 592 O O . LEU A 1 71 ? -20.850 3.064 0.584 1.00 57.81 71 LEU A O 1
#

InterPro domains:
  IPR023089 YozE SAM-like domain [PF06855] (2-65)
  IPR036806 YozE SAM-like superfamily [G3DSA:1.10.150.260] (1-70)
  IPR036806 YozE SAM-like superfamily [SSF140652] (1-66)

Secondary structure (DSSP, 8-state):
--HHHHHGGGTT-SSHHHHHHHHHHH-SSS-TT---HHHHHHHHHHH--SHHHHHHHHHHHHHHHHHHTT-

pLDDT: mean 93.68, std 7.45, range [57.81, 97.88]